Protein AF-A0A1I4Q6Z6-F1 (afdb_monomer)

pLDDT: mean 81.59, std 11.68, range [40.09, 97.44]

Structure (mmCIF, N/CA/C/O backbone):
data_AF-A0A1I4Q6Z6-F1
#
_entry.id   AF-A0A1I4Q6Z6-F1
#
loop_
_atom_site.group_PDB
_atom_site.id
_atom_site.type_symbol
_atom_site.label_atom_id
_atom_site.label_alt_id
_atom_site.label_comp_id
_atom_site.label_asym_id
_atom_site.label_entity_id
_atom_site.label_seq_id
_atom_site.pdbx_PDB_ins_code
_atom_site.Cartn_x
_atom_site.Cartn_y
_atom_site.Cartn_z
_atom_site.occupancy
_atom_site.B_iso_or_equiv
_atom_site.auth_seq_id
_atom_site.auth_comp_id
_atom_site.auth_asym_id
_atom_site.auth_atom_id
_atom_site.pdbx_PDB_model_num
ATOM 1 N N . MET A 1 1 ? 3.253 24.020 0.189 1.00 40.09 1 MET A N 1
ATOM 2 C CA . MET A 1 1 ? 3.528 22.853 1.056 1.00 40.09 1 MET A CA 1
ATOM 3 C C . MET A 1 1 ? 4.996 22.501 0.906 1.00 40.09 1 MET A C 1
ATOM 5 O O . MET A 1 1 ? 5.494 22.608 -0.207 1.00 40.09 1 MET A O 1
ATOM 9 N N . ALA A 1 2 ? 5.698 22.164 1.988 1.00 48.25 2 ALA A N 1
ATOM 10 C CA . ALA A 1 2 ? 7.085 21.719 1.881 1.00 48.25 2 ALA A CA 1
ATOM 11 C C . ALA A 1 2 ? 7.135 20.392 1.106 1.00 48.25 2 ALA A C 1
ATOM 13 O O . ALA A 1 2 ? 6.369 19.478 1.406 1.00 48.25 2 ALA A O 1
ATOM 14 N N . GLU A 1 3 ? 8.008 20.298 0.104 1.00 54.72 3 GLU A N 1
ATOM 15 C CA . GLU A 1 3 ? 8.285 19.045 -0.598 1.00 54.72 3 GLU A CA 1
ATOM 16 C C . GLU A 1 3 ? 8.846 18.032 0.405 1.00 54.72 3 GLU A C 1
ATOM 18 O O . GLU A 1 3 ? 9.932 18.221 0.959 1.00 54.72 3 GLU A O 1
ATOM 23 N N . PHE A 1 4 ? 8.111 16.951 0.656 1.00 58.53 4 PHE A N 1
ATOM 24 C CA . PHE A 1 4 ? 8.632 15.839 1.437 1.00 58.53 4 PHE A CA 1
ATOM 25 C C . PHE A 1 4 ? 9.734 15.144 0.630 1.00 58.53 4 PHE A C 1
ATOM 27 O O . PHE A 1 4 ? 9.464 14.346 -0.268 1.00 58.53 4 PHE A O 1
ATOM 34 N N . ARG A 1 5 ? 10.997 15.452 0.936 1.00 59.84 5 ARG A N 1
ATOM 35 C CA . ARG A 1 5 ? 12.150 14.741 0.376 1.00 59.84 5 ARG A CA 1
ATOM 36 C C . ARG A 1 5 ? 12.441 13.515 1.225 1.00 59.84 5 ARG A C 1
ATOM 38 O O . ARG A 1 5 ? 13.187 13.584 2.200 1.00 59.84 5 ARG A O 1
ATOM 45 N N . ALA A 1 6 ? 11.843 12.391 0.843 1.00 63.03 6 ALA A N 1
ATOM 46 C CA . ALA A 1 6 ? 12.190 11.107 1.430 1.00 63.03 6 ALA A CA 1
ATOM 47 C C . ALA A 1 6 ? 13.678 10.800 1.153 1.00 63.03 6 ALA A C 1
ATOM 49 O O . ALA A 1 6 ? 14.108 10.886 -0.004 1.00 63.03 6 ALA A O 1
ATOM 50 N N . PRO A 1 7 ? 14.486 10.445 2.168 1.00 73.56 7 PRO A N 1
ATOM 51 C CA . PRO A 1 7 ? 15.852 9.991 1.939 1.00 73.56 7 PRO A CA 1
ATOM 52 C C . PRO A 1 7 ? 15.856 8.713 1.088 1.00 73.56 7 PRO A C 1
ATOM 54 O O . PRO A 1 7 ? 14.917 7.914 1.141 1.00 73.56 7 PRO A O 1
ATOM 57 N N . LYS A 1 8 ? 16.926 8.504 0.306 1.00 72.12 8 LYS A N 1
ATOM 58 C CA . LYS A 1 8 ? 17.080 7.270 -0.479 1.00 72.12 8 LYS A CA 1
ATOM 59 C C . LYS A 1 8 ? 17.012 6.054 0.457 1.00 72.12 8 LYS A C 1
ATOM 61 O O . LYS A 1 8 ? 17.632 6.092 1.522 1.00 72.12 8 LYS A O 1
ATOM 66 N N . PRO A 1 9 ? 16.306 4.975 0.076 1.00 73.69 9 PRO A N 1
ATOM 67 C CA . PRO A 1 9 ? 16.255 3.765 0.885 1.00 73.69 9 PRO A CA 1
ATOM 68 C C . PRO A 1 9 ? 17.662 3.224 1.167 1.00 73.69 9 PRO A C 1
ATOM 70 O O . PRO A 1 9 ? 18.442 3.013 0.242 1.00 73.69 9 PRO A O 1
ATOM 73 N N . THR A 1 10 ? 17.977 2.980 2.438 1.00 80.94 10 THR A N 1
ATOM 74 C CA . THR A 1 10 ? 19.276 2.434 2.880 1.00 80.94 10 THR A CA 1
ATOM 75 C C . THR A 1 10 ? 19.232 0.933 3.167 1.00 80.94 10 THR A C 1
ATOM 77 O O . THR A 1 10 ? 20.260 0.321 3.441 1.00 80.94 10 THR A O 1
ATOM 80 N N . VAL A 1 11 ? 18.043 0.327 3.115 1.00 81.81 11 VAL A N 1
ATOM 81 C CA . VAL A 1 11 ? 17.803 -1.077 3.468 1.00 81.81 11 VAL A CA 1
ATOM 82 C C . VAL A 1 11 ? 17.128 -1.835 2.327 1.00 81.81 11 VAL A C 1
ATOM 84 O O . VAL A 1 11 ? 16.447 -1.252 1.480 1.00 81.81 11 VAL A O 1
ATOM 87 N N . SER A 1 12 ? 17.298 -3.160 2.326 1.00 82.06 12 SER A N 1
ATOM 88 C CA . SER A 1 12 ? 16.744 -4.041 1.291 1.00 82.06 12 SER A CA 1
ATOM 89 C C . SER A 1 12 ? 15.214 -3.949 1.193 1.00 82.06 12 SER A C 1
ATOM 91 O O . SER A 1 12 ? 14.534 -3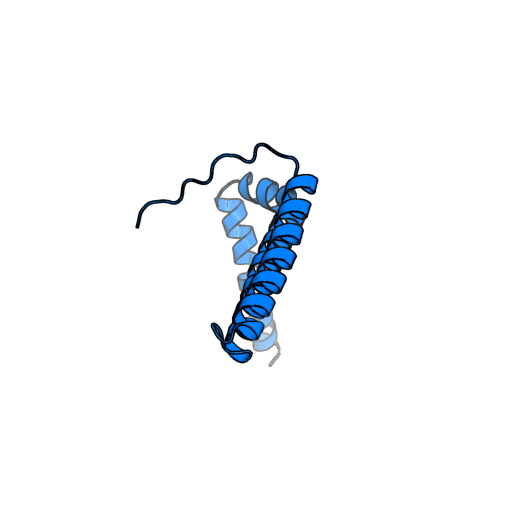.672 2.183 1.00 82.06 12 SER A O 1
ATOM 93 N N . LEU A 1 13 ? 14.648 -4.247 0.017 1.00 79.81 13 LEU A N 1
ATOM 94 C CA . LEU A 1 13 ? 13.193 -4.360 -0.181 1.00 79.81 13 LEU A CA 1
ATOM 95 C C . LEU A 1 13 ? 12.529 -5.318 0.815 1.00 79.81 13 LEU A C 1
ATOM 97 O O . LEU A 1 13 ? 11.486 -5.001 1.383 1.00 79.81 13 LEU A O 1
ATOM 101 N N . LYS A 1 14 ? 13.158 -6.473 1.072 1.00 81.44 14 LYS A N 1
ATOM 102 C CA . LYS A 1 14 ? 12.667 -7.459 2.045 1.00 81.44 14 LYS A CA 1
ATOM 103 C C . LYS A 1 14 ? 12.571 -6.848 3.443 1.00 81.44 14 LYS A C 1
ATOM 105 O O . LYS A 1 14 ? 11.565 -7.022 4.126 1.00 81.44 14 LYS A O 1
ATOM 110 N N . THR A 1 15 ? 13.592 -6.092 3.844 1.00 85.19 15 THR A N 1
ATOM 111 C CA . THR A 1 15 ? 13.615 -5.371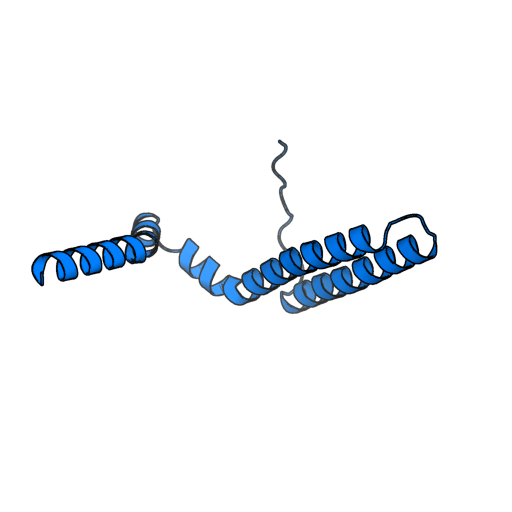 5.122 1.00 85.19 15 THR A CA 1
ATOM 112 C C . THR A 1 15 ? 12.534 -4.290 5.167 1.00 85.19 15 THR A C 1
ATOM 114 O O . THR A 1 15 ? 11.798 -4.219 6.146 1.00 85.19 15 THR A O 1
ATOM 117 N N . ARG A 1 16 ? 12.367 -3.504 4.091 1.00 84.00 16 ARG A N 1
ATOM 118 C CA . ARG A 1 16 ? 11.296 -2.495 3.979 1.00 84.00 16 ARG A CA 1
ATOM 119 C C . ARG A 1 16 ? 9.909 -3.120 4.151 1.00 84.00 16 ARG A C 1
ATOM 121 O O . ARG A 1 16 ? 9.121 -2.624 4.949 1.00 84.00 16 ARG A O 1
ATOM 128 N N . ARG A 1 17 ? 9.635 -4.244 3.483 1.00 86.00 17 ARG A N 1
ATOM 129 C CA . ARG A 1 17 ? 8.378 -4.999 3.629 1.00 86.00 17 ARG A CA 1
ATOM 130 C C . ARG A 1 17 ? 8.151 -5.473 5.062 1.00 86.00 17 ARG A C 1
ATOM 132 O O . ARG A 1 17 ? 7.055 -5.324 5.594 1.00 86.00 17 ARG A O 1
ATOM 139 N N . GLY A 1 18 ? 9.204 -5.978 5.705 1.00 87.50 18 GLY A N 1
ATOM 140 C CA . GLY A 1 18 ? 9.174 -6.327 7.125 1.00 87.50 18 GLY A CA 1
ATOM 141 C C . GLY A 1 18 ? 8.796 -5.139 8.015 1.00 87.50 18 GLY A C 1
ATOM 142 O O . GLY A 1 18 ? 7.924 -5.278 8.869 1.00 87.50 18 GLY A O 1
ATOM 143 N N . HIS A 1 19 ? 9.388 -3.963 7.783 1.00 88.56 19 HIS A N 1
ATOM 144 C CA . HIS A 1 19 ? 9.075 -2.749 8.544 1.00 88.56 19 HIS A CA 1
ATOM 145 C C . HIS A 1 19 ? 7.620 -2.312 8.377 1.00 88.56 19 HIS A C 1
ATOM 147 O O . HIS A 1 19 ? 6.970 -1.994 9.368 1.00 88.56 19 HIS A O 1
ATOM 153 N N . VAL A 1 20 ? 7.088 -2.331 7.154 1.00 86.06 20 VAL A N 1
ATOM 154 C CA . VAL A 1 20 ? 5.699 -1.921 6.908 1.00 86.06 20 VAL A CA 1
ATOM 155 C C . VAL A 1 20 ? 4.710 -2.871 7.581 1.00 86.06 20 VAL A C 1
ATOM 157 O O . VAL A 1 20 ? 3.795 -2.416 8.264 1.00 86.06 20 VAL A O 1
ATOM 160 N N . ASN A 1 21 ? 4.934 -4.183 7.487 1.00 86.06 21 ASN A N 1
ATOM 161 C CA . ASN A 1 21 ? 4.100 -5.161 8.188 1.00 86.06 21 ASN A CA 1
ATOM 162 C C . ASN A 1 21 ? 4.198 -5.007 9.715 1.00 86.06 21 ASN A C 1
ATOM 164 O O . ASN A 1 21 ? 3.199 -5.122 10.423 1.00 86.06 21 ASN A O 1
ATOM 168 N N . TYR A 1 22 ? 5.393 -4.711 10.234 1.00 89.81 22 TYR A N 1
ATOM 169 C CA . TYR A 1 22 ? 5.582 -4.428 11.655 1.00 89.81 22 TYR A CA 1
ATOM 170 C C . TYR A 1 22 ? 4.816 -3.171 12.094 1.00 89.81 22 TYR A C 1
ATOM 172 O O . TYR A 1 22 ? 4.133 -3.199 13.117 1.00 89.81 22 TYR A O 1
ATOM 180 N N . MET A 1 23 ? 4.870 -2.095 11.303 1.00 88.12 23 MET A N 1
ATOM 181 C CA . MET A 1 23 ? 4.106 -0.872 11.557 1.00 88.12 23 MET A CA 1
ATOM 182 C C . MET A 1 23 ? 2.596 -1.124 11.548 1.00 88.12 23 MET A C 1
ATOM 184 O O . MET A 1 23 ? 1.915 -0.606 12.429 1.00 88.12 23 MET A O 1
ATOM 188 N N . ALA A 1 24 ? 2.086 -1.948 10.623 1.00 87.31 24 ALA A N 1
ATOM 189 C CA . ALA A 1 24 ? 0.674 -2.347 10.584 1.00 87.31 24 ALA A CA 1
ATOM 190 C C . ALA A 1 24 ? 0.233 -2.934 11.931 1.00 87.31 24 ALA A C 1
ATOM 192 O O . ALA A 1 24 ? -0.683 -2.438 12.582 1.00 87.31 24 ALA A O 1
ATOM 193 N N . ASN A 1 25 ? 0.972 -3.944 12.393 1.00 89.88 25 ASN A N 1
ATOM 194 C CA . ASN A 1 25 ? 0.684 -4.638 13.643 1.00 89.88 25 ASN A CA 1
ATOM 195 C C . ASN A 1 25 ? 0.803 -3.713 14.860 1.00 89.88 25 ASN A C 1
ATOM 197 O O . ASN A 1 25 ? 0.044 -3.841 15.823 1.00 89.88 25 ASN A O 1
ATOM 201 N N . MET A 1 26 ? 1.763 -2.785 14.835 1.00 93.12 26 MET A N 1
ATOM 202 C CA . MET A 1 26 ? 1.931 -1.800 15.898 1.00 93.12 26 MET A CA 1
ATOM 203 C C . MET A 1 26 ? 0.741 -0.836 15.959 1.00 93.12 26 MET A C 1
ATOM 205 O O . MET A 1 26 ? 0.244 -0.585 17.053 1.00 93.12 26 MET A O 1
ATOM 209 N N . LEU A 1 27 ? 0.257 -0.343 14.814 1.00 90.88 27 LEU A N 1
ATOM 210 C CA . LEU A 1 27 ? -0.912 0.539 14.742 1.00 90.88 27 LEU A CA 1
ATOM 211 C C . LEU A 1 27 ? -2.173 -0.155 15.257 1.00 90.88 27 LEU A C 1
ATOM 213 O O . LEU A 1 27 ? -2.835 0.390 16.135 1.00 90.88 27 LEU A O 1
ATOM 217 N N . THR A 1 28 ? -2.447 -1.381 14.808 1.00 91.38 28 THR A N 1
ATOM 218 C CA . THR A 1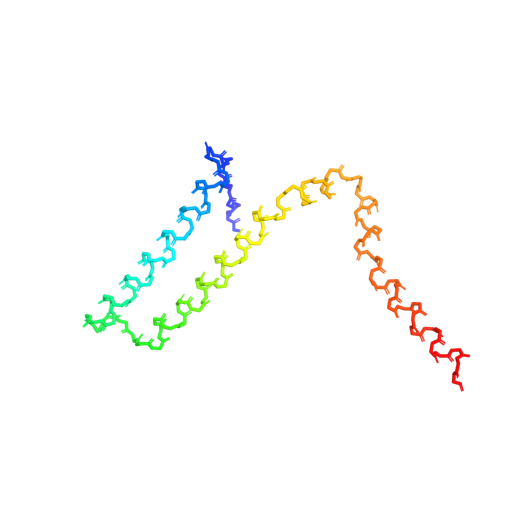 28 ? -3.551 -2.205 15.331 1.00 91.38 28 THR A CA 1
ATOM 219 C C . THR A 1 28 ? -3.467 -2.358 16.849 1.00 91.38 28 THR A C 1
ATOM 221 O O . THR A 1 28 ? -4.448 -2.161 17.563 1.00 91.38 28 THR A O 1
ATOM 224 N N . ARG A 1 29 ? -2.278 -2.658 17.390 1.00 94.56 29 ARG A N 1
ATOM 225 C CA . ARG A 1 29 ? -2.096 -2.788 18.843 1.00 94.56 29 ARG A CA 1
ATOM 226 C C . ARG A 1 29 ? -2.370 -1.477 19.579 1.00 94.56 29 ARG A C 1
ATOM 228 O O . ARG A 1 29 ? -3.033 -1.503 20.612 1.00 94.56 29 ARG A O 1
ATOM 235 N N . VAL A 1 30 ? -1.860 -0.358 19.065 1.00 95.19 30 VAL A N 1
ATOM 236 C CA . VAL A 1 30 ? -2.084 0.967 19.657 1.00 95.19 30 VAL A CA 1
ATOM 237 C C . VAL A 1 30 ? -3.568 1.314 19.627 1.00 95.19 30 VAL A C 1
ATOM 239 O O . VAL A 1 30 ? -4.099 1.691 20.664 1.00 95.19 30 VAL A O 1
ATOM 242 N N . ASN A 1 31 ? -4.258 1.122 18.503 1.00 93.94 31 ASN A N 1
ATOM 243 C CA . ASN A 1 31 ? -5.692 1.397 18.392 1.00 93.94 31 ASN A CA 1
ATOM 244 C C . ASN A 1 31 ? -6.496 0.585 19.415 1.00 93.94 31 ASN A C 1
ATOM 246 O O . ASN A 1 31 ? -7.305 1.148 20.149 1.00 93.94 31 ASN A O 1
ATOM 250 N N . ASN A 1 32 ? -6.208 -0.713 19.542 1.00 93.81 32 ASN A N 1
ATOM 251 C CA . ASN A 1 32 ? -6.859 -1.575 20.528 1.00 93.81 32 ASN A CA 1
ATOM 252 C C . ASN A 1 32 ? -6.605 -1.125 21.977 1.00 93.81 32 ASN A C 1
ATOM 254 O O . ASN A 1 32 ? -7.530 -1.124 22.787 1.00 93.81 32 ASN A O 1
ATOM 258 N N . ASP A 1 33 ? -5.382 -0.695 22.308 1.00 97.12 33 ASP A N 1
ATOM 259 C CA . ASP A 1 33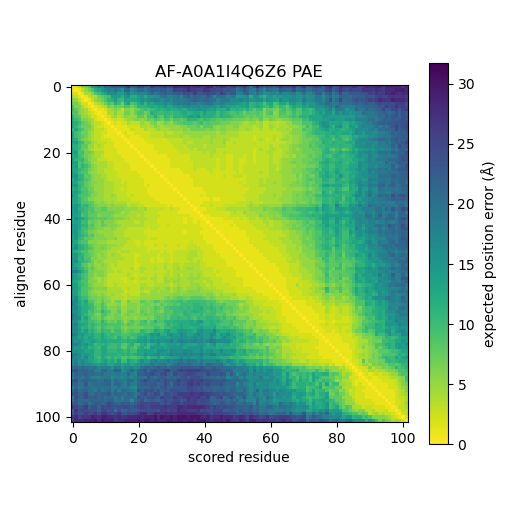 ? -5.061 -0.140 23.631 1.00 97.12 33 ASP A CA 1
ATOM 260 C C . ASP A 1 33 ? -5.803 1.185 23.889 1.00 97.12 33 ASP A C 1
ATOM 262 O O . ASP A 1 33 ? -6.358 1.388 24.969 1.00 97.12 33 ASP A O 1
ATOM 266 N N . GLN A 1 34 ? -5.902 2.069 22.890 1.00 95.44 34 GLN A N 1
ATOM 267 C CA . GLN A 1 34 ? -6.659 3.323 23.003 1.00 95.44 34 GLN A CA 1
ATOM 268 C C . GLN A 1 34 ? -8.163 3.071 23.197 1.00 95.44 34 GLN A C 1
ATOM 270 O O . GLN A 1 34 ? -8.793 3.736 24.023 1.00 95.44 34 GLN A O 1
ATOM 275 N N . VAL A 1 35 ? -8.734 2.080 22.502 1.00 96.25 35 VAL A N 1
ATOM 276 C CA . VAL A 1 35 ? -10.132 1.655 22.690 1.00 96.25 35 VAL A CA 1
ATOM 277 C C . VAL A 1 35 ? -10.343 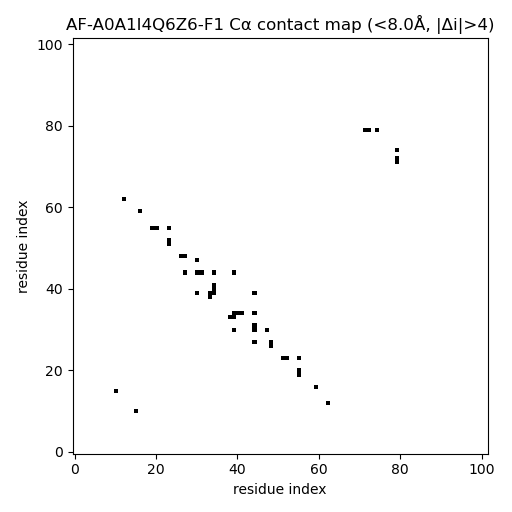1.076 24.088 1.00 96.25 35 VAL A C 1
ATOM 279 O O . VAL A 1 35 ? -11.278 1.479 24.782 1.00 96.25 35 VAL A O 1
ATOM 282 N N . ALA A 1 36 ? -9.452 0.196 24.557 1.00 96.38 36 ALA A N 1
ATOM 283 C CA . ALA A 1 36 ? -9.528 -0.383 25.901 1.00 96.38 36 ALA A CA 1
ATOM 284 C C . ALA A 1 36 ? -9.464 0.691 27.002 1.00 96.38 36 ALA A C 1
ATOM 286 O O . ALA A 1 36 ? -10.179 0.613 28.003 1.00 96.38 36 ALA A O 1
ATOM 287 N N . ARG A 1 37 ? -8.658 1.738 26.787 1.00 97.44 37 ARG A N 1
ATOM 288 C CA . ARG A 1 37 ? -8.549 2.908 27.673 1.00 97.44 37 ARG A CA 1
ATOM 289 C C . ARG A 1 37 ? -9.681 3.923 27.507 1.00 97.44 37 ARG A C 1
ATOM 291 O O . ARG A 1 37 ? -9.703 4.908 28.240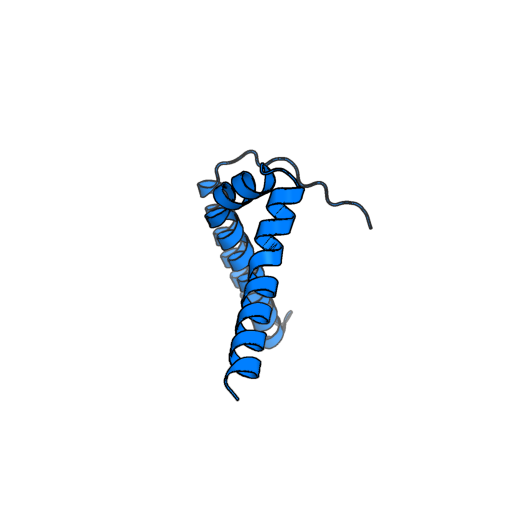 1.00 97.44 37 ARG A O 1
ATOM 298 N N . ARG A 1 38 ? -10.620 3.696 26.580 1.00 95.12 38 ARG A N 1
ATOM 299 C CA . ARG A 1 38 ? -11.724 4.612 26.233 1.00 95.12 38 ARG A CA 1
ATOM 300 C C . ARG A 1 38 ? -11.250 5.988 25.745 1.00 95.12 38 ARG A C 1
ATOM 302 O O . ARG A 1 38 ? -11.965 6.975 25.887 1.00 95.12 38 ARG A O 1
ATOM 309 N N . LEU A 1 39 ? -10.047 6.045 25.178 1.00 95.38 39 LEU A N 1
ATOM 310 C CA . LEU A 1 39 ? -9.458 7.243 24.573 1.00 95.38 39 LEU A CA 1
ATOM 311 C C . LEU A 1 39 ? -9.774 7.351 23.072 1.00 95.38 39 LEU A C 1
ATOM 313 O O . LEU A 1 39 ? -9.563 8.401 22.475 1.00 95.38 39 LEU A O 1
ATOM 317 N N . MET A 1 40 ? -10.293 6.276 22.475 1.00 95.12 40 MET A N 1
ATOM 318 C CA . MET A 1 40 ? -10.713 6.180 21.077 1.00 95.12 40 MET A CA 1
ATOM 319 C C . MET A 1 40 ? -11.997 5.349 20.993 1.00 95.12 40 MET A C 1
ATOM 321 O O . MET A 1 40 ? -12.170 4.397 21.761 1.00 95.12 40 MET A O 1
ATOM 325 N N . LYS A 1 41 ? -12.906 5.683 20.071 1.00 96.69 41 LYS A N 1
ATOM 326 C CA . LYS A 1 41 ? -14.092 4.851 19.806 1.00 96.69 41 LYS A CA 1
ATOM 327 C C . LYS A 1 41 ? -13.723 3.638 18.946 1.00 96.69 41 LYS A C 1
ATOM 329 O O . LYS A 1 41 ? -12.848 3.719 18.091 1.00 96.69 41 LYS A O 1
ATOM 334 N N . ALA A 1 42 ? -14.436 2.525 19.116 1.00 94.31 42 ALA A N 1
ATOM 335 C CA . ALA A 1 42 ? -14.199 1.310 18.325 1.00 94.31 42 ALA A CA 1
ATOM 336 C C . ALA A 1 42 ? -14.349 1.544 16.804 1.00 94.31 42 ALA A C 1
ATOM 338 O O . ALA A 1 42 ? -13.568 1.018 16.010 1.00 94.31 42 ALA A O 1
ATOM 339 N N . ASP A 1 43 ? -15.293 2.395 16.401 1.00 95.88 43 ASP A N 1
ATOM 340 C CA . ASP A 1 43 ? -15.504 2.735 14.989 1.00 95.88 43 ASP A CA 1
ATOM 341 C C . ASP A 1 43 ? -14.328 3.543 14.409 1.00 95.88 43 ASP A C 1
ATOM 343 O O . ASP A 1 43 ? -13.932 3.339 13.262 1.00 95.88 43 ASP A O 1
ATOM 347 N N . GLU A 1 44 ? -13.714 4.420 15.212 1.00 93.00 44 GLU A N 1
ATOM 348 C CA . GLU A 1 44 ? -12.523 5.187 14.817 1.00 93.00 44 GLU A CA 1
ATOM 349 C C . GLU A 1 44 ? -11.301 4.274 14.668 1.00 93.00 44 GLU A C 1
ATOM 351 O O . GLU A 1 44 ? -10.553 4.402 13.698 1.00 93.00 44 GLU A O 1
ATOM 356 N N . ALA A 1 45 ? -11.135 3.304 15.574 1.00 93.38 45 ALA A N 1
ATOM 357 C CA . ALA A 1 45 ? -10.100 2.279 15.458 1.00 93.38 45 ALA A CA 1
ATOM 358 C C . ALA A 1 45 ? -10.262 1.457 14.170 1.00 93.38 45 ALA A C 1
ATOM 360 O O . ALA A 1 45 ? -9.289 1.249 13.447 1.00 93.38 45 ALA A O 1
ATOM 361 N N . THR A 1 46 ? -11.497 1.071 13.839 1.00 93.00 46 THR A N 1
ATOM 362 C CA . THR A 1 46 ? -11.824 0.324 12.612 1.00 93.00 46 THR A CA 1
ATOM 363 C C . THR A 1 46 ? -11.514 1.138 11.351 1.00 93.00 46 THR A C 1
ATOM 365 O O . THR A 1 46 ? -10.939 0.619 10.390 1.00 93.00 46 THR A O 1
ATOM 368 N N . LEU A 1 47 ? -11.838 2.435 11.350 1.00 94.25 47 LEU A N 1
ATOM 369 C CA . LEU A 1 47 ? -11.483 3.353 10.262 1.00 94.25 47 LEU A CA 1
ATOM 370 C C . LEU A 1 47 ? -9.964 3.490 10.109 1.00 94.25 47 LEU A C 1
ATOM 372 O O . LEU A 1 47 ? -9.446 3.400 8.994 1.00 94.25 47 LEU A O 1
ATOM 376 N N . MET A 1 48 ? -9.233 3.658 11.215 1.00 91.69 48 MET A N 1
ATOM 377 C CA . MET A 1 48 ? -7.770 3.715 11.187 1.00 91.69 48 MET A CA 1
ATOM 378 C C . MET A 1 48 ? -7.152 2.420 10.653 1.00 91.69 48 MET A C 1
ATOM 380 O O . MET A 1 48 ? -6.221 2.474 9.847 1.00 91.69 48 MET A O 1
ATOM 384 N N . GLU A 1 49 ? -7.663 1.259 11.057 1.00 90.69 49 GLU A N 1
ATOM 385 C CA . GLU A 1 49 ? -7.213 -0.034 10.535 1.00 90.69 49 GLU A CA 1
ATOM 386 C C . GLU A 1 49 ? -7.491 -0.168 9.037 1.00 90.69 49 GLU A C 1
ATOM 388 O O . GLU A 1 49 ? -6.596 -0.527 8.277 1.00 90.69 49 GLU A O 1
ATOM 393 N N . THR A 1 50 ? -8.681 0.222 8.584 1.00 90.06 50 THR A N 1
ATOM 394 C CA . THR A 1 50 ? -9.054 0.176 7.164 1.00 90.06 50 THR A CA 1
ATOM 395 C C . THR A 1 50 ? -8.137 1.054 6.310 1.00 90.06 50 THR A C 1
ATOM 397 O O . THR A 1 50 ? -7.583 0.605 5.303 1.00 90.06 50 THR A O 1
ATOM 400 N N . HIS A 1 51 ? -7.928 2.308 6.714 1.00 90.31 51 HIS A N 1
ATOM 401 C CA . HIS A 1 51 ? -7.081 3.232 5.963 1.00 90.31 51 HIS A CA 1
ATOM 402 C C . 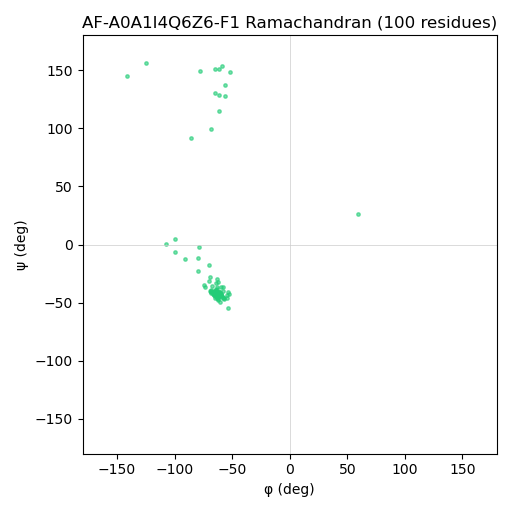HIS A 1 51 ? -5.601 2.848 6.019 1.00 90.31 51 HIS A C 1
ATOM 404 O O . HIS A 1 51 ? -4.916 2.914 4.996 1.00 90.31 51 HIS A O 1
ATOM 410 N N . SER A 1 52 ? -5.100 2.402 7.174 1.00 88.69 52 SER A N 1
ATOM 411 C CA . SER A 1 52 ? -3.717 1.923 7.278 1.00 88.69 52 SER A CA 1
ATOM 412 C C . SER A 1 52 ? -3.494 0.669 6.432 1.00 88.69 52 SER A C 1
ATOM 414 O O . SER A 1 52 ? -2.500 0.612 5.710 1.00 88.69 52 SER A O 1
ATOM 416 N N . ALA A 1 53 ? -4.440 -0.275 6.411 1.00 86.38 53 ALA A N 1
ATOM 417 C CA . ALA A 1 53 ? -4.384 -1.444 5.539 1.00 86.38 53 ALA A CA 1
ATOM 418 C C . ALA A 1 53 ? -4.339 -1.054 4.053 1.00 86.38 53 ALA A C 1
ATOM 420 O O . ALA A 1 53 ? -3.525 -1.599 3.308 1.00 86.38 53 ALA A O 1
ATOM 421 N N . ALA A 1 54 ? -5.139 -0.072 3.622 1.00 86.12 54 ALA A N 1
ATOM 422 C CA . ALA A 1 54 ? -5.126 0.411 2.239 1.00 86.12 54 ALA A CA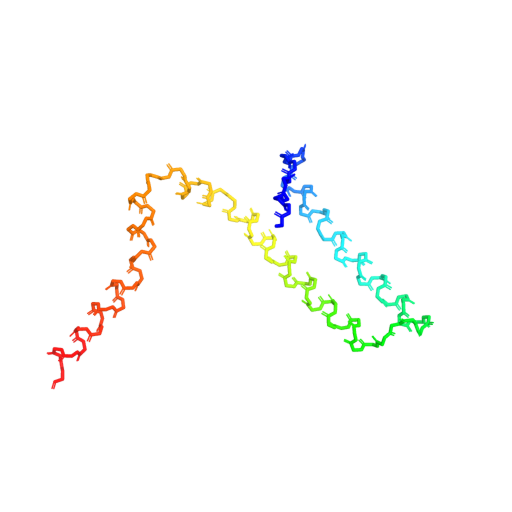 1
ATOM 423 C C . ALA A 1 54 ? -3.778 1.048 1.846 1.00 86.12 54 ALA A C 1
ATOM 425 O O . ALA A 1 54 ? -3.222 0.741 0.786 1.00 86.12 54 ALA A O 1
ATOM 426 N N . VAL A 1 55 ? -3.212 1.896 2.710 1.00 85.75 55 VAL A N 1
ATOM 427 C CA . VAL A 1 55 ? -1.899 2.527 2.480 1.00 85.75 55 VAL A CA 1
ATOM 428 C C . VAL A 1 55 ? -0.789 1.475 2.422 1.00 85.75 55 VAL A C 1
ATOM 430 O O . VAL A 1 55 ? 0.049 1.497 1.521 1.00 85.75 55 VAL A O 1
ATOM 433 N N . ILE A 1 56 ? -0.802 0.521 3.351 1.00 86.50 56 ILE A N 1
ATOM 434 C CA . ILE A 1 56 ? 0.192 -0.555 3.433 1.00 86.50 56 ILE A CA 1
ATOM 435 C C . ILE A 1 56 ? 0.087 -1.497 2.234 1.00 86.50 56 ILE A C 1
ATOM 437 O O . ILE A 1 56 ? 1.107 -1.853 1.641 1.00 86.50 56 ILE A O 1
ATOM 441 N N . GLY A 1 57 ? -1.134 -1.850 1.831 1.00 84.50 57 GLY A N 1
ATOM 442 C CA . GLY A 1 57 ? -1.393 -2.623 0.620 1.00 84.50 57 GLY A CA 1
ATOM 443 C C . GLY A 1 57 ? -0.847 -1.924 -0.622 1.00 84.50 57 GLY A C 1
ATOM 444 O O . GLY A 1 57 ? -0.131 -2.541 -1.408 1.00 84.50 57 GLY A O 1
ATOM 445 N N . THR A 1 58 ? -1.084 -0.615 -0.744 1.00 84.69 58 THR A N 1
ATOM 446 C CA . THR A 1 58 ? -0.542 0.202 -1.841 1.00 84.69 58 THR A CA 1
ATOM 447 C C . THR A 1 58 ? 0.986 0.195 -1.843 1.00 84.69 58 THR A C 1
ATOM 449 O O . THR A 1 58 ? 1.605 0.017 -2.890 1.00 84.69 58 THR A O 1
ATOM 452 N N . PHE A 1 59 ? 1.623 0.334 -0.678 1.00 85.19 59 PHE A N 1
ATOM 453 C CA . PHE A 1 59 ? 3.082 0.302 -0.577 1.00 85.19 59 PHE A CA 1
ATOM 454 C C . PHE A 1 59 ? 3.669 -1.061 -0.964 1.00 85.19 59 PHE A C 1
ATOM 456 O O . PHE A 1 59 ? 4.667 -1.126 -1.682 1.00 85.19 59 PHE A O 1
ATOM 463 N N . ASN A 1 60 ? 3.046 -2.155 -0.522 1.00 83.50 60 ASN A N 1
ATOM 464 C CA . ASN A 1 60 ? 3.458 -3.503 -0.907 1.00 83.50 60 ASN A CA 1
ATOM 465 C C . ASN A 1 60 ? 3.324 -3.718 -2.417 1.00 83.50 60 ASN A C 1
ATOM 467 O O . ASN A 1 60 ? 4.282 -4.177 -3.037 1.00 83.50 60 ASN A O 1
ATOM 471 N N . TRP A 1 61 ? 2.209 -3.284 -3.011 1.00 86.56 61 TRP A N 1
ATOM 472 C CA . TRP A 1 61 ? 2.011 -3.329 -4.457 1.00 86.56 61 TRP A CA 1
ATOM 473 C C . TRP A 1 61 ? 3.081 -2.526 -5.209 1.00 86.56 61 TRP A C 1
ATOM 475 O O . TRP A 1 61 ? 3.671 -3.029 -6.163 1.00 86.56 61 TRP A O 1
ATOM 485 N N . LEU A 1 62 ? 3.402 -1.309 -4.757 1.00 83.31 62 LEU A N 1
ATOM 486 C CA . LEU A 1 62 ? 4.465 -0.496 -5.359 1.00 83.31 62 LEU A CA 1
ATOM 487 C C . LEU A 1 62 ? 5.833 -1.182 -5.275 1.00 83.31 62 LEU A C 1
ATOM 489 O O . LEU A 1 62 ? 6.589 -1.149 -6.241 1.00 83.31 62 LEU A O 1
ATOM 493 N N . MET A 1 63 ? 6.150 -1.828 -4.149 1.00 84.00 63 MET A N 1
ATOM 494 C CA . MET A 1 63 ? 7.390 -2.598 -4.014 1.00 84.00 63 MET A CA 1
ATOM 495 C C . MET A 1 63 ? 7.427 -3.815 -4.940 1.00 84.00 63 MET A C 1
ATOM 497 O O . MET A 1 63 ? 8.478 -4.096 -5.508 1.00 84.00 63 MET A O 1
ATOM 501 N N . ASP A 1 64 ? 6.315 -4.539 -5.091 1.00 85.12 64 ASP A N 1
ATOM 502 C CA . ASP A 1 64 ? 6.226 -5.676 -6.017 1.00 85.12 64 ASP A CA 1
ATOM 503 C C . ASP A 1 64 ? 6.427 -5.234 -7.476 1.00 85.12 64 ASP A C 1
ATOM 505 O O . ASP A 1 64 ? 6.975 -5.982 -8.283 1.00 85.12 64 ASP A O 1
ATOM 509 N N . ASN A 1 65 ? 6.053 -3.993 -7.799 1.00 83.88 65 ASN A N 1
ATOM 510 C CA . ASN A 1 65 ? 6.170 -3.420 -9.137 1.00 83.88 65 ASN A CA 1
ATOM 511 C C . ASN A 1 65 ? 7.399 -2.507 -9.322 1.00 83.88 65 ASN A C 1
ATOM 513 O O . ASN A 1 65 ? 7.545 -1.926 -10.395 1.00 83.88 65 ASN A O 1
ATOM 517 N N . GLU A 1 66 ? 8.304 -2.379 -8.338 1.00 81.50 66 GLU A N 1
ATOM 518 C CA . GLU A 1 66 ? 9.403 -1.386 -8.353 1.00 81.50 66 GLU A CA 1
ATOM 519 C C . GLU A 1 66 ? 10.263 -1.500 -9.625 1.00 81.50 66 GLU A C 1
ATOM 521 O O . GLU A 1 66 ? 10.556 -0.493 -10.267 1.00 81.50 66 GLU A O 1
ATOM 526 N N . ALA A 1 67 ? 10.601 -2.724 -10.045 1.00 76.06 67 ALA A N 1
ATOM 527 C CA . ALA A 1 67 ? 11.390 -2.965 -11.255 1.00 76.06 67 ALA A CA 1
ATOM 528 C C . ALA A 1 67 ? 10.642 -2.581 -12.543 1.00 76.06 67 ALA A C 1
ATOM 530 O O . ALA A 1 67 ? 11.229 -1.974 -13.437 1.00 76.06 67 ALA A O 1
ATOM 531 N N . ALA A 1 68 ? 9.347 -2.896 -12.631 1.00 78.38 68 ALA A N 1
ATOM 532 C CA . ALA A 1 68 ? 8.516 -2.551 -13.784 1.00 78.38 68 ALA A CA 1
ATOM 533 C C . ALA A 1 68 ? 8.286 -1.035 -13.874 1.00 78.38 68 ALA A C 1
ATOM 535 O O . ALA A 1 68 ? 8.375 -0.459 -14.955 1.00 78.38 68 ALA A O 1
ATOM 536 N N . ILE A 1 69 ? 8.068 -0.376 -12.733 1.00 75.50 69 ILE A N 1
ATOM 537 C CA . ILE A 1 69 ? 7.954 1.082 -12.636 1.00 75.50 69 ILE A CA 1
ATOM 538 C C . ILE A 1 69 ? 9.273 1.742 -13.052 1.00 75.50 69 ILE A C 1
ATOM 540 O O . ILE A 1 69 ? 9.260 2.678 -13.847 1.00 75.50 69 ILE A O 1
ATOM 544 N N . ALA A 1 70 ? 10.417 1.246 -12.571 1.00 76.25 70 ALA A N 1
ATOM 545 C CA . ALA A 1 70 ? 11.726 1.767 -12.957 1.00 76.25 70 ALA A CA 1
ATOM 546 C C . ALA A 1 70 ? 11.996 1.589 -14.459 1.00 76.25 70 ALA A C 1
ATOM 548 O O . ALA A 1 70 ? 12.443 2.531 -15.113 1.00 76.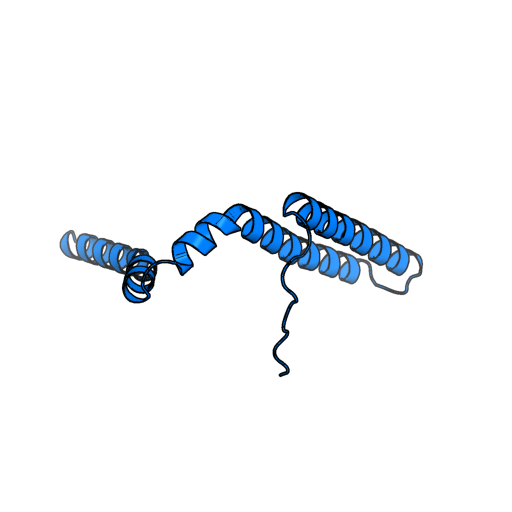25 70 ALA A O 1
ATOM 549 N N . ALA A 1 71 ? 11.675 0.416 -15.014 1.00 77.69 71 ALA A N 1
ATOM 550 C CA . ALA A 1 71 ? 11.783 0.151 -16.445 1.00 77.69 71 ALA A CA 1
ATOM 551 C C . ALA A 1 71 ? 10.885 1.092 -17.262 1.00 77.69 71 ALA A C 1
ATOM 553 O O . ALA A 1 71 ? 11.345 1.670 -18.241 1.00 77.69 71 ALA A O 1
ATOM 554 N N . PHE A 1 72 ? 9.642 1.311 -16.823 1.00 77.75 72 PHE A N 1
ATOM 555 C CA . PHE A 1 72 ? 8.721 2.252 -17.457 1.00 77.75 72 PHE A CA 1
ATOM 556 C C . PHE A 1 72 ? 9.246 3.692 -17.416 1.00 77.75 72 PHE A C 1
ATOM 558 O O . PHE A 1 72 ? 9.230 4.375 -18.433 1.00 77.75 72 PHE A O 1
ATOM 565 N N . ILE A 1 73 ? 9.757 4.158 -16.271 1.00 77.00 73 ILE A N 1
ATOM 566 C CA . ILE A 1 73 ? 10.318 5.512 -16.120 1.00 77.00 73 ILE A CA 1
ATOM 567 C C . ILE A 1 73 ? 11.567 5.707 -16.991 1.00 77.00 73 ILE A C 1
ATOM 569 O O . ILE A 1 73 ? 11.792 6.811 -17.485 1.00 77.00 73 ILE A O 1
ATOM 573 N N . ALA A 1 74 ? 12.359 4.654 -17.202 1.00 83.25 74 ALA A N 1
ATOM 574 C CA . ALA A 1 74 ? 13.550 4.701 -18.045 1.00 83.25 74 ALA A CA 1
ATOM 575 C C . ALA A 1 74 ? 13.242 4.851 -19.548 1.00 83.25 74 ALA A C 1
ATOM 577 O O . ALA A 1 74 ? 14.129 5.248 -20.303 1.00 83.25 74 ALA A O 1
ATOM 578 N N . LEU A 1 75 ? 12.011 4.562 -19.987 1.00 81.94 75 LEU A N 1
ATOM 579 C CA . LEU A 1 75 ? 11.593 4.794 -21.371 1.00 81.94 75 LEU A CA 1
ATOM 580 C C . LEU A 1 75 ? 11.601 6.295 -21.706 1.00 81.94 75 LEU A C 1
ATOM 582 O O . LEU A 1 75 ? 11.344 7.111 -20.818 1.00 81.94 75 LEU A O 1
ATOM 586 N N . PRO A 1 76 ? 11.828 6.684 -22.973 1.00 93.19 76 PRO A N 1
ATOM 587 C CA . PRO A 1 76 ? 11.599 8.048 -23.445 1.00 93.19 76 PRO A CA 1
ATOM 588 C C . PRO A 1 76 ? 10.195 8.562 -23.099 1.00 93.19 76 PRO A C 1
ATOM 590 O O . PRO A 1 76 ? 9.229 7.802 -23.050 1.00 93.19 76 PRO A O 1
ATOM 593 N N . GLU A 1 77 ? 10.062 9.870 -22.864 1.00 86.94 77 GLU A N 1
ATOM 594 C CA . GLU A 1 77 ? 8.780 10.466 -22.459 1.00 86.94 77 GLU A CA 1
ATOM 595 C C . GLU A 1 77 ? 7.653 10.207 -23.466 1.00 86.94 77 GLU A C 1
ATOM 597 O O . GLU A 1 77 ? 6.533 9.900 -23.059 1.00 86.94 77 GLU A O 1
ATOM 602 N N . GLU A 1 78 ? 7.961 10.273 -24.760 1.00 84.81 78 GLU A N 1
ATOM 603 C CA . GLU A 1 78 ? 7.001 10.017 -25.836 1.00 84.81 78 GLU A CA 1
ATOM 604 C C . GLU A 1 78 ? 6.502 8.565 -25.832 1.00 84.81 78 GLU A C 1
ATOM 606 O O . GLU A 1 78 ? 5.299 8.327 -25.948 1.00 84.81 78 GLU A O 1
ATOM 611 N N . ASP A 1 79 ? 7.381 7.597 -25.557 1.00 82.50 79 ASP A N 1
ATOM 612 C CA . ASP A 1 79 ? 7.003 6.184 -25.451 1.00 82.50 79 ASP A CA 1
ATOM 613 C C . ASP A 1 79 ? 6.124 5.934 -24.219 1.00 82.50 79 ASP A C 1
ATOM 615 O O . ASP A 1 79 ? 5.125 5.214 -24.288 1.00 82.50 79 ASP A O 1
ATOM 619 N N . ARG A 1 80 ? 6.428 6.588 -23.088 1.00 84.25 80 ARG A N 1
ATOM 620 C CA . ARG A 1 80 ? 5.575 6.522 -21.890 1.00 84.25 80 ARG A CA 1
ATOM 621 C C . ARG A 1 80 ? 4.178 7.082 -22.161 1.00 84.25 80 ARG A C 1
ATOM 623 O O . ARG A 1 80 ? 3.196 6.470 -21.742 1.00 84.25 80 ARG A O 1
ATOM 630 N N . LYS A 1 81 ? 4.074 8.219 -22.862 1.00 82.00 81 LYS A N 1
ATOM 631 C CA . LYS A 1 81 ? 2.784 8.817 -23.258 1.00 82.00 81 LYS A CA 1
ATOM 632 C C . LYS A 1 81 ? 1.998 7.883 -24.174 1.00 82.00 81 LYS A C 1
ATOM 634 O O . LYS A 1 81 ? 0.808 7.684 -23.943 1.00 82.00 81 LYS A O 1
ATOM 639 N N . ALA A 1 82 ? 2.658 7.280 -25.162 1.00 78.56 82 ALA A N 1
ATOM 640 C CA . ALA A 1 82 ? 2.026 6.345 -26.086 1.00 78.56 82 ALA A CA 1
ATOM 641 C C . ALA A 1 82 ? 1.460 5.111 -25.360 1.00 78.56 82 ALA A C 1
ATOM 643 O O . ALA A 1 82 ? 0.309 4.736 -25.586 1.00 78.56 82 ALA A O 1
ATOM 644 N N . ILE A 1 83 ? 2.225 4.528 -24.429 1.00 75.62 83 ILE A N 1
ATOM 645 C CA . ILE A 1 83 ? 1.778 3.389 -23.611 1.00 75.62 83 ILE A CA 1
ATOM 646 C C . ILE A 1 83 ? 0.566 3.767 -22.749 1.00 75.62 83 ILE A C 1
ATOM 648 O O . ILE A 1 83 ? -0.405 3.014 -22.695 1.00 75.62 83 ILE A O 1
ATOM 652 N N . LEU A 1 84 ? 0.588 4.933 -22.096 1.00 80.69 84 LEU A N 1
ATOM 653 C CA . LEU A 1 84 ? -0.528 5.394 -21.259 1.00 80.69 84 LEU A CA 1
ATOM 654 C C . LEU A 1 84 ? -1.780 5.756 -22.073 1.00 80.69 84 LEU A C 1
ATOM 656 O O . LEU A 1 84 ? -2.889 5.641 -21.557 1.00 80.69 84 LEU A O 1
ATOM 660 N N . ALA A 1 85 ? -1.622 6.171 -23.332 1.00 79.12 85 ALA A N 1
ATOM 661 C CA . ALA A 1 85 ? -2.729 6.479 -24.234 1.00 79.12 85 ALA A CA 1
ATOM 662 C C . ALA A 1 85 ? -3.368 5.224 -24.860 1.00 79.12 85 ALA A C 1
ATOM 664 O O . ALA A 1 85 ? -4.535 5.266 -25.254 1.00 79.12 85 ALA A O 1
ATOM 665 N N . ALA A 1 86 ? -2.643 4.101 -24.926 1.00 74.38 86 ALA A N 1
ATOM 666 C CA . ALA A 1 86 ? -3.092 2.879 -25.595 1.00 74.38 86 ALA A CA 1
ATOM 667 C C . ALA A 1 86 ? -4.469 2.350 -25.128 1.00 74.38 86 ALA A C 1
ATOM 669 O O . ALA A 1 86 ? -5.263 1.979 -25.994 1.00 74.38 86 ALA A O 1
ATOM 670 N N . PRO A 1 87 ? -4.831 2.356 -23.825 1.00 75.19 87 PRO A N 1
ATOM 671 C CA . PRO A 1 87 ? -6.159 1.921 -23.385 1.00 75.19 87 PRO A CA 1
ATOM 672 C C . PRO A 1 87 ? -7.292 2.816 -23.900 1.00 75.19 87 PRO A C 1
ATOM 674 O O . PRO A 1 87 ? -8.342 2.310 -24.287 1.00 75.19 87 PRO A O 1
ATOM 677 N N . ALA A 1 88 ? -7.082 4.135 -23.940 1.00 69.19 88 ALA A N 1
ATOM 678 C CA . ALA A 1 88 ? -8.071 5.080 -24.457 1.00 69.19 88 ALA A CA 1
ATOM 679 C C . ALA A 1 88 ? -8.244 4.920 -25.975 1.00 69.19 88 ALA A C 1
ATOM 681 O O . ALA A 1 88 ? -9.367 4.860 -26.468 1.00 69.19 88 ALA A O 1
ATOM 682 N N . VAL A 1 89 ? -7.135 4.746 -26.702 1.00 69.12 89 VAL A N 1
ATOM 683 C CA . VAL A 1 89 ? -7.146 4.487 -28.149 1.00 69.12 89 VAL A CA 1
ATOM 684 C C . VAL A 1 89 ? -7.843 3.160 -28.473 1.00 69.12 89 VAL A C 1
ATOM 686 O O . VAL A 1 89 ? -8.648 3.103 -29.399 1.00 69.12 89 VAL A O 1
ATOM 689 N N . ALA A 1 90 ? -7.593 2.104 -27.694 1.00 65.38 90 ALA A N 1
ATOM 690 C CA . ALA A 1 90 ? -8.260 0.814 -27.859 1.00 65.38 90 ALA A CA 1
ATOM 691 C C . ALA A 1 90 ? -9.766 0.891 -27.551 1.00 65.38 90 ALA A C 1
ATOM 693 O O . ALA A 1 90 ? -10.570 0.315 -28.283 1.00 65.38 90 ALA A O 1
ATOM 694 N N . ALA A 1 91 ? -10.159 1.629 -26.507 1.00 70.62 91 ALA A N 1
ATOM 695 C CA . ALA A 1 91 ? -11.565 1.849 -26.170 1.00 70.62 91 ALA A CA 1
ATOM 696 C C . ALA A 1 91 ? -12.307 2.628 -27.270 1.00 70.62 91 ALA A C 1
ATOM 698 O O . ALA A 1 91 ? -13.440 2.294 -27.612 1.00 70.62 91 ALA A O 1
ATOM 699 N N . GLU A 1 92 ? -11.664 3.630 -27.866 1.00 69.75 92 GLU A N 1
ATOM 700 C CA . GLU A 1 92 ? -12.254 4.430 -28.939 1.00 69.75 92 GLU A CA 1
ATOM 701 C C . GLU A 1 92 ? -12.325 3.670 -30.271 1.00 69.75 92 GLU A C 1
ATOM 703 O O . GLU A 1 92 ? -13.327 3.760 -30.983 1.00 69.75 92 GLU A O 1
ATOM 708 N N . ALA A 1 93 ? -11.322 2.839 -30.571 1.00 68.81 93 ALA A N 1
ATOM 709 C CA . ALA A 1 93 ? -11.360 1.915 -31.703 1.00 68.81 93 ALA A CA 1
ATOM 710 C C . ALA A 1 93 ? -12.487 0.876 -31.560 1.00 68.81 93 ALA A C 1
ATOM 712 O O . ALA A 1 93 ? -13.216 0.625 -32.518 1.00 68.81 93 ALA A O 1
ATOM 713 N N . ALA A 1 94 ? -12.680 0.320 -30.358 1.00 69.44 94 ALA A N 1
ATOM 714 C CA . ALA A 1 94 ? -13.786 -0.594 -30.078 1.00 69.44 94 ALA A CA 1
ATOM 715 C C . ALA A 1 94 ? -15.151 0.096 -30.235 1.00 69.44 94 ALA A C 1
ATOM 717 O O . ALA A 1 94 ? -16.064 -0.484 -30.819 1.00 69.44 94 ALA A O 1
ATOM 718 N N . ARG A 1 95 ? -15.284 1.351 -29.781 1.00 75.06 95 ARG A N 1
ATOM 719 C CA . ARG A 1 95 ? -16.526 2.121 -29.934 1.00 75.06 95 ARG A CA 1
ATOM 720 C C . ARG A 1 95 ? -16.878 2.362 -31.404 1.00 75.06 95 ARG A C 1
ATOM 722 O O . ARG A 1 95 ? -18.018 2.135 -31.790 1.00 75.06 95 ARG A O 1
ATOM 729 N N . LYS A 1 96 ? -15.900 2.744 -32.233 1.00 74.88 96 LYS A N 1
ATOM 730 C CA . LYS A 1 96 ? -16.103 2.931 -33.682 1.00 74.88 96 LYS A CA 1
ATOM 731 C C . LYS A 1 96 ? -16.486 1.637 -34.395 1.00 74.88 96 LYS A C 1
ATOM 733 O O . LYS A 1 96 ? -17.410 1.645 -35.195 1.00 74.88 96 LYS A O 1
ATOM 738 N N . ALA A 1 97 ? -15.845 0.519 -34.056 1.00 68.44 97 ALA A N 1
ATOM 739 C CA . ALA A 1 97 ? -16.195 -0.780 -34.631 1.00 68.44 97 ALA A CA 1
ATOM 740 C C . ALA A 1 97 ? -17.641 -1.206 -34.297 1.00 68.44 97 ALA A C 1
ATOM 742 O O . ALA A 1 97 ? -18.294 -1.857 -35.110 1.00 68.44 97 ALA A O 1
ATOM 743 N N . MET A 1 98 ? -18.157 -0.821 -33.123 1.00 70.62 98 MET A N 1
ATOM 744 C CA . MET A 1 98 ? -19.560 -1.041 -32.744 1.00 70.62 98 MET A CA 1
ATOM 745 C C . MET A 1 98 ? -20.533 -0.093 -33.462 1.00 70.62 98 MET A C 1
ATOM 747 O O . MET A 1 98 ? -21.641 -0.502 -33.794 1.00 70.62 98 MET A O 1
ATOM 751 N N . GLU A 1 99 ? -20.131 1.155 -33.714 1.00 71.12 99 GLU A N 1
ATOM 752 C CA . GLU A 1 99 ? -20.918 2.132 -34.483 1.00 71.12 99 GLU A CA 1
ATOM 753 C C . GLU A 1 99 ? -20.994 1.767 -35.981 1.00 71.12 99 GLU A C 1
ATOM 755 O O . GLU A 1 99 ? -22.010 2.021 -36.611 1.00 71.12 99 GLU A O 1
ATOM 760 N N . GLU A 1 100 ? -19.964 1.127 -36.546 1.00 63.22 100 GLU A N 1
ATOM 761 C CA . GLU A 1 100 ? -19.931 0.670 -37.950 1.00 63.22 100 GLU A CA 1
ATOM 762 C C . GLU A 1 100 ? -20.685 -0.651 -38.195 1.00 63.22 100 GLU A C 1
ATOM 764 O O . GLU A 1 100 ? -20.899 -1.042 -39.343 1.00 63.22 100 GLU A O 1
ATOM 769 N N . THR A 1 101 ? -21.075 -1.358 -37.130 1.00 56.09 101 THR A N 1
ATOM 770 C CA . THR A 1 101 ? -21.791 -2.645 -37.197 1.00 56.09 101 THR A CA 1
ATOM 771 C C . THR A 1 101 ? -23.271 -2.561 -36.791 1.00 56.09 101 THR A C 1
ATOM 773 O O . THR A 1 101 ? -23.955 -3.586 -36.835 1.00 56.09 101 THR A O 1
ATOM 776 N N . SER A 1 102 ? -23.774 -1.369 -36.435 1.00 50.72 102 SER A N 1
ATOM 777 C CA . SER A 1 102 ? -25.209 -1.047 -36.253 1.00 50.72 102 SER A CA 1
ATOM 778 C C . SER A 1 102 ? -25.776 -0.298 -37.452 1.00 50.72 102 SER A C 1
ATOM 780 O O . SER A 1 102 ? -26.982 -0.490 -37.723 1.00 50.72 102 SER A O 1
#

Organism: NCBI:txid1166257

Nearest PDB structures (foldseek):
  8dk2-assembly1_D  TM=3.457E-01  e=9.469E+00  Pseudomonas aeruginosa PA14

Mean predicted aligned error: 9.91 Å

Solvent-accessible surface area (backbone atoms only — not comparable to full-atom values): 5969 Å² total; per-residue (Å²): 131,85,80,84,78,77,75,79,84,89,65,54,70,70,54,52,53,50,50,53,55,50,50,52,55,49,52,54,51,50,38,52,51,33,34,76,69,67,76,40,55,69,68,57,38,51,50,51,50,53,52,51,50,51,55,51,52,50,52,52,51,51,61,76,37,43,68,61,53,50,55,51,66,71,44,57,69,67,58,47,50,51,60,69,43,44,64,59,53,52,52,51,52,53,50,50,58,53,62,78,72,110

Secondary structure (DSSP, 8-state):
-----PPPP-S-HHHHHHHHHHHHHHHHHHHHHHHHTTSS-HHHHHHHHHHHHHHHHHHHHHHHTHHHHHHHHHS-HHHHHHHHHHHHHHHHHHHHHHHTT-

Foldseek 3Di:
DDPPDDPDDPDDLVVVLVVLVVVLVVLLVVLVVCVVVVVDPPVVSVVSNVVSVVVSVVVVVCSVCVVVVVVLVPDPPVVNVVVVCVVVVVVVVVVVVVVVVD

Sequence (102 aa):
MAEFRAPKPTVSLKTRRGHVNYMANMLTRVNNDQVARRLMKADEATLMETHSAAVIGTFNWLMDNEAAIAAFIALPEEDRKAILAAPAVAAEAARKAMEETS

Radius of gyration: 21.61 Å; Cα contacts (8 Å, |Δi|>4): 25; chains: 1; bounding box: 44×30×66 Å